Protein AF-A0A818GBA1-F1 (afdb_monomer_lite)

Structure (mmCIF, N/CA/C/O backbone):
data_AF-A0A818GBA1-F1
#
_entry.id   AF-A0A818GBA1-F1
#
loop_
_atom_site.group_PDB
_atom_site.id
_atom_site.type_symbol
_atom_site.label_atom_id
_atom_site.label_alt_id
_atom_site.label_comp_id
_atom_site.label_asym_id
_atom_site.label_entity_id
_atom_site.label_seq_id
_atom_site.pdbx_PDB_ins_code
_atom_site.Cartn_x
_atom_site.Cartn_y
_atom_site.Cartn_z
_atom_site.occupancy
_atom_site.B_iso_or_equiv
_atom_site.auth_seq_id
_atom_site.auth_comp_id
_atom_site.auth_asym_id
_atom_site.auth_atom_id
_atom_site.pdbx_PDB_model_num
ATOM 1 N N . MET A 1 1 ? -15.348 15.419 21.390 1.00 63.44 1 MET A N 1
ATOM 2 C CA . MET A 1 1 ? -15.868 14.910 20.101 1.00 63.44 1 MET A CA 1
ATOM 3 C C . MET A 1 1 ? -14.684 14.873 19.128 1.00 63.44 1 MET A C 1
ATOM 5 O O . MET A 1 1 ? -13.770 15.678 19.300 1.00 63.44 1 MET A O 1
ATOM 9 N N . LEU A 1 2 ? -14.597 13.890 18.229 1.00 71.25 2 LEU A N 1
ATOM 10 C CA . LEU A 1 2 ? -13.494 13.775 17.253 1.00 71.25 2 LEU A CA 1
ATOM 11 C C . LEU A 1 2 ? -13.622 14.863 16.169 1.00 71.25 2 LEU A C 1
ATOM 13 O O . LEU A 1 2 ? -14.622 15.584 16.200 1.00 71.25 2 LEU A O 1
ATOM 17 N N . PRO A 1 3 ? -12.644 15.049 15.258 1.00 73.56 3 PRO A N 1
ATOM 18 C CA . PRO A 1 3 ? -12.817 15.986 14.147 1.00 73.56 3 PRO A CA 1
ATOM 19 C C . PRO A 1 3 ? -14.123 15.685 13.404 1.00 73.56 3 PRO A C 1
ATOM 21 O O . PRO A 1 3 ? -14.644 14.582 13.502 1.00 73.56 3 PRO A O 1
ATOM 24 N N . TYR A 1 4 ? -14.705 16.636 12.692 1.00 73.00 4 TYR A N 1
ATOM 25 C CA . TYR A 1 4 ? -15.856 16.357 11.835 1.00 73.00 4 TYR A CA 1
ATOM 26 C C . TYR A 1 4 ? -15.827 17.271 10.621 1.00 73.00 4 TYR A C 1
ATOM 28 O O . TYR A 1 4 ? -15.191 18.325 10.631 1.00 73.00 4 TYR A O 1
ATOM 36 N N . ILE A 1 5 ? -16.489 16.828 9.557 1.00 70.06 5 ILE A N 1
ATOM 37 C CA . ILE A 1 5 ? -16.680 17.631 8.356 1.00 70.06 5 ILE A CA 1
ATOM 38 C C . ILE A 1 5 ? -18.091 18.194 8.444 1.00 70.06 5 ILE A C 1
ATOM 40 O O . ILE A 1 5 ? -19.042 17.421 8.558 1.00 70.06 5 ILE A O 1
ATOM 44 N N . ASP A 1 6 ? -18.218 19.517 8.463 1.00 71.44 6 ASP A N 1
ATOM 45 C CA . ASP A 1 6 ? -19.532 20.156 8.500 1.00 71.44 6 ASP A CA 1
ATOM 46 C C . ASP A 1 6 ? -20.252 20.075 7.143 1.00 71.44 6 ASP A C 1
ATOM 48 O O . ASP A 1 6 ? -19.734 19.540 6.158 1.00 71.44 6 ASP A O 1
ATOM 52 N N . SER A 1 7 ? -21.471 20.613 7.082 1.00 71.25 7 SER A N 1
ATOM 53 C CA . SER A 1 7 ? -22.288 20.629 5.864 1.00 71.25 7 SER A CA 1
ATOM 54 C C . SER A 1 7 ? -21.672 21.420 4.705 1.00 71.25 7 SER A C 1
ATOM 56 O O . SER A 1 7 ? -22.148 21.297 3.579 1.00 71.25 7 SER A O 1
ATOM 58 N N . THR A 1 8 ? -20.622 22.208 4.950 1.00 76.06 8 THR A N 1
ATOM 59 C CA . THR A 1 8 ? -19.905 22.994 3.936 1.00 76.06 8 THR A CA 1
ATOM 60 C C . THR A 1 8 ? -18.604 22.330 3.489 1.00 76.06 8 THR A C 1
ATOM 62 O O . THR A 1 8 ? -17.926 22.828 2.594 1.00 76.06 8 THR A O 1
ATOM 65 N N . GLY A 1 9 ? -18.248 21.187 4.080 1.00 67.31 9 GLY A N 1
ATOM 66 C CA . GLY A 1 9 ? -17.002 20.495 3.779 1.00 67.31 9 GLY A CA 1
ATOM 67 C C . GLY A 1 9 ? -15.802 20.987 4.591 1.00 67.31 9 GLY A C 1
ATOM 68 O O . GLY A 1 9 ? -14.700 20.479 4.374 1.00 67.31 9 GLY A O 1
ATOM 69 N N . GLN A 1 10 ? -15.978 21.921 5.535 1.00 72.50 10 GLN A N 1
ATOM 70 C CA . GLN A 1 10 ? -14.884 22.373 6.394 1.00 72.50 10 GLN A CA 1
ATOM 71 C C . GLN A 1 10 ? -14.574 21.349 7.489 1.00 72.50 10 GLN A C 1
ATOM 73 O O . GLN A 1 10 ? -15.467 20.787 8.128 1.00 72.50 10 GLN A O 1
ATOM 78 N N . GLN A 1 11 ? -13.277 21.109 7.703 1.00 69.00 11 GLN A N 1
ATOM 79 C CA . GLN A 1 11 ? -12.791 20.296 8.814 1.00 69.00 11 GLN A CA 1
ATOM 80 C C . GLN A 1 11 ? -12.769 21.129 10.093 1.00 69.00 11 GLN A C 1
ATOM 82 O O . GLN A 1 11 ? -12.011 22.090 10.207 1.00 69.00 11 GLN A O 1
ATOM 87 N N . ASN A 1 12 ? -13.568 20.710 11.068 1.00 69.62 12 ASN A N 1
ATOM 88 C CA . ASN A 1 12 ? -13.623 21.309 12.391 1.00 69.62 12 ASN A CA 1
ATOM 89 C C . ASN A 1 12 ? -13.055 20.336 13.431 1.00 69.62 12 ASN A C 1
ATOM 91 O O . ASN A 1 12 ? -13.285 19.126 13.366 1.00 69.62 12 ASN A O 1
ATOM 95 N N . PHE A 1 13 ? -12.326 20.865 14.415 1.00 67.12 13 PHE A N 1
ATOM 96 C CA . PHE A 1 13 ? -11.667 20.072 15.453 1.00 67.12 13 PHE A CA 1
ATOM 97 C C . PHE A 1 13 ? -12.269 20.392 16.817 1.00 67.12 13 PHE A C 1
ATOM 99 O O . PHE A 1 13 ? -12.102 21.488 17.340 1.00 67.12 13 PHE A O 1
ATOM 106 N N . SER A 1 14 ? -12.939 19.418 17.427 1.00 66.56 14 SER A N 1
ATOM 107 C CA . SER A 1 14 ? -13.441 19.536 18.805 1.00 66.56 14 SER A CA 1
ATOM 108 C C . SER A 1 14 ? -12.497 18.945 19.860 1.00 66.56 14 SER A C 1
ATOM 110 O O . SER A 1 14 ? -12.826 18.952 21.045 1.00 66.56 14 SER A O 1
ATOM 112 N N . LEU A 1 15 ? -11.344 18.406 19.444 1.00 73.81 15 LEU A N 1
ATOM 113 C CA . LEU A 1 15 ? -10.267 17.939 20.317 1.00 73.81 15 LEU A CA 1
ATOM 114 C C . LEU A 1 15 ? -8.936 17.921 19.547 1.00 73.81 15 LEU A C 1
ATOM 116 O O . LEU A 1 15 ? -8.900 17.487 18.395 1.00 73.81 15 LEU A O 1
ATOM 120 N N . THR A 1 16 ? -7.841 18.317 20.195 1.00 80.88 16 THR A N 1
ATOM 121 C CA . THR A 1 16 ? -6.486 18.136 19.656 1.00 80.88 16 THR A CA 1
ATOM 122 C C . THR A 1 16 ? -5.978 16.744 20.020 1.00 80.88 16 THR A C 1
ATOM 124 O O . THR A 1 16 ? -5.762 16.442 21.193 1.00 80.88 16 THR A O 1
ATOM 127 N N . LEU A 1 17 ? -5.783 15.885 19.019 1.00 85.50 17 LEU A N 1
ATOM 128 C CA . LEU A 1 17 ? -5.208 14.552 19.199 1.00 85.50 17 LEU A CA 1
ATOM 129 C C . LEU A 1 17 ? -3.684 14.597 19.054 1.00 85.50 17 LEU A C 1
ATOM 131 O O . LEU A 1 17 ? -3.155 15.151 18.095 1.00 85.50 17 LEU A O 1
ATOM 135 N N . ASN A 1 18 ? -2.978 13.958 19.985 1.00 89.31 18 ASN A N 1
ATOM 136 C CA . ASN A 1 18 ? -1.532 13.748 19.885 1.00 89.31 18 ASN A CA 1
ATOM 137 C C . ASN A 1 18 ? -1.221 12.417 19.182 1.00 89.31 18 ASN A C 1
ATOM 139 O O . ASN A 1 18 ? -1.391 11.358 19.784 1.00 89.31 18 ASN A O 1
ATOM 143 N N . LEU A 1 19 ? -0.728 12.470 17.941 1.00 89.62 19 LEU A N 1
ATOM 144 C CA . LEU A 1 19 ? -0.445 11.287 17.117 1.00 89.62 19 LEU A CA 1
ATOM 145 C C . LEU A 1 19 ? 0.775 10.467 17.576 1.00 89.62 19 LEU A C 1
ATOM 147 O O . LEU A 1 19 ? 0.960 9.341 17.108 1.00 89.62 19 LEU A O 1
ATOM 151 N N . SER A 1 20 ? 1.577 10.957 18.528 1.00 89.62 20 SER A N 1
ATOM 152 C CA . SER A 1 20 ? 2.587 10.107 19.173 1.00 89.62 20 SER A CA 1
ATOM 153 C C . SER A 1 20 ? 1.955 9.046 20.086 1.00 89.62 20 SER A C 1
ATOM 155 O O . SER A 1 20 ? 2.561 8.005 20.338 1.00 89.62 20 SER A O 1
ATOM 157 N N . ILE A 1 21 ? 0.702 9.248 20.513 1.00 92.19 21 ILE A N 1
ATOM 158 C CA . ILE A 1 21 ? -0.039 8.340 21.391 1.00 92.19 21 ILE A CA 1
ATOM 159 C C . ILE A 1 21 ? -0.862 7.359 20.552 1.00 92.19 21 ILE A C 1
ATOM 161 O O . ILE A 1 21 ? -1.719 7.758 19.762 1.00 92.19 21 ILE A O 1
ATOM 165 N N . GLN A 1 22 ? -0.658 6.060 20.780 1.00 92.19 22 GLN A N 1
ATOM 166 C CA . GLN A 1 22 ? -1.348 4.981 20.066 1.00 92.19 22 GLN A CA 1
ATOM 167 C C . GLN A 1 22 ? -2.870 5.124 20.079 1.00 92.19 22 GLN A C 1
ATOM 169 O O . GLN A 1 22 ? -3.509 5.088 19.031 1.00 92.19 22 GLN A O 1
ATOM 174 N N . ASN A 1 23 ? -3.465 5.330 21.252 1.00 93.25 23 ASN A N 1
ATOM 175 C CA . ASN A 1 23 ? -4.916 5.427 21.362 1.00 93.25 23 ASN A CA 1
ATOM 176 C C . ASN A 1 23 ? -5.488 6.605 20.547 1.00 93.25 23 ASN A C 1
ATOM 178 O O . ASN A 1 23 ? -6.534 6.471 19.921 1.00 93.25 23 ASN A O 1
ATOM 182 N N . HIS A 1 24 ? -4.777 7.732 20.482 1.00 92.62 24 HIS A N 1
ATOM 183 C CA . HIS A 1 24 ? -5.186 8.877 19.669 1.00 92.62 24 HIS A CA 1
ATOM 184 C C . HIS A 1 24 ? -5.057 8.604 18.166 1.00 92.62 24 HIS A C 1
ATOM 186 O O . HIS A 1 24 ? -5.938 9.006 17.405 1.00 92.62 24 HIS A O 1
ATOM 192 N N . ARG A 1 25 ? -4.012 7.881 17.732 1.00 92.19 25 ARG A N 1
ATOM 193 C CA . ARG A 1 25 ? -3.910 7.403 16.342 1.00 92.19 25 ARG A CA 1
ATOM 194 C C . ARG A 1 25 ? -5.087 6.505 15.977 1.00 92.19 25 ARG A C 1
ATOM 196 O O . ARG A 1 25 ? -5.736 6.716 14.959 1.00 92.19 25 ARG A O 1
ATOM 203 N N . GLN A 1 26 ? -5.405 5.540 16.835 1.00 93.88 26 GLN A N 1
ATOM 204 C CA . GLN A 1 26 ? -6.528 4.636 16.607 1.00 93.88 26 GLN A CA 1
ATOM 205 C C . GLN A 1 26 ? -7.850 5.405 16.504 1.00 93.88 26 GLN A C 1
ATOM 207 O O . GLN A 1 26 ? -8.628 5.148 15.591 1.00 93.88 26 GLN A O 1
ATOM 212 N N . GLN A 1 27 ? -8.074 6.393 17.378 1.00 92.50 27 GLN A N 1
ATOM 213 C CA . GLN A 1 27 ? -9.257 7.256 17.327 1.00 92.50 27 GLN A CA 1
ATOM 214 C C . GLN A 1 27 ? -9.373 8.033 16.006 1.00 92.50 27 GLN A C 1
ATOM 216 O O . GLN A 1 27 ? -10.456 8.058 15.420 1.00 92.50 27 GLN A O 1
ATOM 221 N N . ILE A 1 28 ? -8.287 8.641 15.508 1.00 91.12 28 ILE A N 1
ATOM 222 C CA . ILE A 1 28 ? -8.346 9.408 14.252 1.00 91.12 28 ILE A CA 1
ATOM 223 C C . ILE A 1 28 ? -8.540 8.500 13.031 1.00 91.12 28 ILE A C 1
ATOM 225 O O . ILE A 1 28 ? -9.337 8.832 12.157 1.00 91.12 28 ILE A O 1
ATOM 229 N N . ILE A 1 29 ? -7.888 7.331 12.987 1.00 92.00 29 ILE A N 1
ATOM 230 C CA . ILE A 1 29 ? -8.059 6.345 11.903 1.00 92.00 29 ILE A CA 1
ATOM 231 C C . ILE A 1 29 ? -9.512 5.860 11.875 1.00 92.00 29 ILE A C 1
ATOM 233 O O . ILE A 1 29 ? -10.165 5.857 10.832 1.00 92.00 29 ILE A O 1
ATOM 237 N N . GLN A 1 30 ? -10.031 5.496 13.047 1.00 94.19 30 GLN A N 1
ATOM 238 C CA . GLN A 1 30 ? -11.400 5.044 13.250 1.00 94.19 30 GLN A CA 1
ATOM 239 C C . GLN A 1 30 ? -12.410 6.086 12.750 1.00 94.19 30 GLN A C 1
ATOM 241 O O . GLN A 1 30 ? -13.311 5.733 11.986 1.00 94.19 30 GLN A O 1
ATOM 246 N N . TRP A 1 31 ? -12.231 7.350 13.133 1.00 92.25 31 TRP A N 1
ATOM 247 C CA . TRP A 1 31 ? -13.068 8.459 12.684 1.00 92.25 31 TRP A CA 1
ATOM 248 C C . TRP A 1 31 ? -12.993 8.702 11.172 1.00 92.25 31 TRP A C 1
ATOM 250 O O . TRP A 1 31 ? -14.025 8.897 10.528 1.00 92.25 31 TRP A O 1
ATOM 260 N N . TYR A 1 32 ? -11.788 8.689 10.597 1.00 91.25 32 TYR A N 1
ATOM 261 C CA . TYR A 1 32 ? -11.587 8.948 9.173 1.00 91.25 32 TYR A CA 1
ATOM 262 C C . TYR A 1 32 ? -12.323 7.913 8.317 1.00 91.25 32 TYR A C 1
ATOM 264 O O . TYR A 1 32 ? -13.064 8.273 7.400 1.00 91.25 32 TYR A O 1
ATOM 272 N N . ILE A 1 33 ? -12.193 6.631 8.672 1.00 94.06 33 ILE A N 1
ATOM 273 C CA . ILE A 1 33 ? -12.876 5.549 7.960 1.00 94.06 33 ILE A CA 1
ATOM 274 C C . ILE A 1 33 ? -14.397 5.665 8.119 1.00 94.06 33 ILE A C 1
ATOM 276 O O . ILE A 1 33 ? -15.113 5.513 7.133 1.00 94.06 33 ILE A O 1
ATOM 280 N N . ASP A 1 34 ? -14.904 5.963 9.320 1.00 93.56 34 ASP A N 1
ATOM 281 C CA . ASP A 1 34 ? -16.349 6.150 9.532 1.00 93.56 34 ASP A CA 1
ATOM 282 C C . ASP A 1 34 ? -16.895 7.312 8.701 1.00 93.56 34 ASP A C 1
ATOM 284 O O . ASP A 1 34 ? -17.928 7.178 8.050 1.00 93.56 34 ASP A O 1
ATOM 288 N N . THR A 1 35 ? -16.159 8.420 8.643 1.00 91.50 35 THR A N 1
ATOM 289 C CA . THR A 1 35 ? -16.534 9.593 7.847 1.00 91.50 35 THR A CA 1
ATOM 290 C C . THR A 1 35 ? -16.638 9.251 6.363 1.00 91.50 35 THR A C 1
ATOM 292 O O . THR A 1 35 ? -17.594 9.655 5.704 1.00 91.50 35 THR A O 1
ATOM 295 N N . ILE A 1 36 ? -15.684 8.486 5.823 1.00 92.06 36 ILE A N 1
ATOM 296 C CA . ILE A 1 36 ? -15.739 8.037 4.425 1.00 92.06 36 ILE A CA 1
ATOM 297 C C . ILE A 1 36 ? -16.906 7.075 4.210 1.00 92.06 36 ILE A C 1
ATOM 299 O O . ILE A 1 36 ? -17.637 7.230 3.234 1.00 92.06 36 ILE A O 1
ATOM 303 N N . LYS A 1 37 ? -17.118 6.116 5.120 1.00 92.31 37 LYS A N 1
ATOM 304 C CA . LYS A 1 37 ? -18.233 5.163 5.028 1.00 92.31 37 LYS A CA 1
ATOM 305 C C . LYS A 1 37 ? -19.576 5.882 4.977 1.00 92.31 37 LYS A C 1
ATOM 307 O O . LYS A 1 37 ? -20.375 5.569 4.102 1.00 92.31 37 LYS A O 1
ATOM 312 N N . GLU A 1 38 ? -19.813 6.857 5.854 1.00 91.94 38 GLU A N 1
ATOM 313 C CA . GLU A 1 38 ? -21.053 7.643 5.827 1.00 91.94 38 GLU A CA 1
ATOM 314 C C . GLU A 1 38 ? -21.182 8.468 4.545 1.00 91.94 38 GLU A C 1
ATOM 316 O O . GLU A 1 38 ? -22.255 8.513 3.949 1.00 91.94 38 GLU A O 1
ATOM 321 N N . LYS A 1 39 ? -20.084 9.059 4.059 1.00 90.62 39 LYS A N 1
ATOM 322 C CA . LYS A 1 39 ? -20.101 9.794 2.791 1.00 90.62 39 LYS A CA 1
ATOM 323 C C . LYS A 1 39 ? -20.383 8.899 1.592 1.00 90.62 39 LYS A C 1
ATOM 325 O O . LYS A 1 39 ? -21.065 9.353 0.686 1.00 90.62 39 LYS A O 1
ATOM 330 N N . ILE A 1 40 ? -19.874 7.672 1.539 1.00 92.38 40 ILE A N 1
ATOM 331 C CA . ILE A 1 40 ? -20.086 6.800 0.374 1.00 92.38 40 ILE A CA 1
ATOM 332 C C . ILE A 1 40 ? -21.523 6.271 0.315 1.00 92.38 40 ILE A C 1
ATOM 334 O O . ILE A 1 40 ? -22.035 6.087 -0.783 1.00 92.38 40 ILE A O 1
ATOM 338 N N . LYS A 1 41 ? -22.217 6.127 1.454 1.00 91.50 41 LYS A N 1
ATOM 339 C CA . LYS A 1 41 ? -23.630 5.696 1.489 1.00 91.50 41 LYS A CA 1
ATOM 340 C C . LYS A 1 41 ? -24.583 6.580 0.679 1.00 91.50 41 LYS A C 1
ATOM 342 O O . LYS A 1 41 ? -25.669 6.122 0.364 1.00 91.50 41 LYS A O 1
ATOM 347 N N . GLN A 1 42 ? -24.210 7.822 0.360 1.00 93.75 42 GLN A N 1
ATOM 348 C CA . GLN A 1 42 ? -25.028 8.694 -0.493 1.00 93.75 42 GLN A CA 1
ATOM 349 C C . GLN A 1 42 ? -24.956 8.325 -1.991 1.00 93.75 42 GLN A C 1
ATOM 351 O O . GLN A 1 42 ? -25.656 8.928 -2.798 1.00 93.75 42 GLN A O 1
ATOM 356 N N . TYR A 1 43 ? -24.089 7.379 -2.373 1.00 95.25 43 TYR A N 1
ATOM 357 C CA . TYR A 1 43 ? -23.867 6.954 -3.752 1.00 95.25 43 TYR A CA 1
ATOM 358 C C . TYR A 1 43 ? -24.196 5.464 -3.915 1.00 95.25 43 TYR A C 1
ATOM 360 O O . TYR A 1 43 ? -23.337 4.605 -3.724 1.00 95.25 43 TYR A O 1
ATOM 368 N N . ASP A 1 44 ? -25.422 5.154 -4.337 1.00 94.25 44 ASP A N 1
ATOM 369 C CA . ASP A 1 44 ? -25.941 3.775 -4.416 1.00 94.25 44 ASP A CA 1
ATOM 370 C C . ASP A 1 44 ? -25.170 2.853 -5.378 1.00 94.25 44 ASP A C 1
ATOM 372 O O . ASP A 1 44 ? -25.222 1.630 -5.258 1.00 94.25 44 ASP A O 1
ATOM 376 N N . MET A 1 45 ? -24.440 3.427 -6.338 1.00 95.88 45 MET A N 1
ATOM 377 C CA . MET A 1 45 ? -23.645 2.676 -7.319 1.00 95.88 45 MET A CA 1
ATOM 378 C C . MET A 1 45 ? -22.193 2.441 -6.883 1.00 95.88 45 MET A C 1
ATOM 380 O O . MET A 1 45 ? -21.421 1.850 -7.636 1.00 95.88 45 MET A O 1
ATOM 384 N N . LEU A 1 46 ? -21.789 2.927 -5.705 1.00 94.94 46 LEU A N 1
ATOM 385 C CA . LEU A 1 46 ? -20.421 2.787 -5.214 1.00 94.94 46 LEU A CA 1
ATOM 386 C C . LEU A 1 46 ? -20.351 1.772 -4.077 1.00 94.94 46 LEU A C 1
ATOM 388 O O . LEU A 1 46 ? -21.025 1.889 -3.057 1.00 94.94 46 LEU A O 1
ATOM 392 N N . HIS A 1 47 ? -19.450 0.804 -4.221 1.00 91.62 47 HIS A N 1
ATOM 393 C CA . HIS A 1 47 ? -19.075 -0.096 -3.140 1.00 91.62 47 HIS A CA 1
ATOM 394 C C . HIS A 1 47 ? -17.733 0.337 -2.547 1.00 91.62 47 HIS A C 1
ATOM 396 O O . HIS A 1 47 ? -16.714 0.372 -3.239 1.00 91.62 47 HIS A O 1
ATOM 402 N N . PHE A 1 48 ? -17.716 0.644 -1.249 1.00 95.19 48 PHE A N 1
ATOM 403 C CA . PHE A 1 48 ? -16.474 0.969 -0.557 1.00 95.19 48 PHE A CA 1
ATOM 404 C C . PHE A 1 48 ? -15.723 -0.300 -0.148 1.00 95.19 48 PHE A C 1
ATOM 406 O O . PHE A 1 48 ? -15.981 -0.872 0.908 1.00 95.19 48 PHE A O 1
ATOM 413 N N . TRP A 1 49 ? -14.785 -0.727 -0.992 1.00 96.44 49 TRP A N 1
ATOM 414 C CA . TRP A 1 49 ? -13.997 -1.942 -0.776 1.00 96.44 49 TRP A CA 1
ATOM 415 C C . TRP A 1 49 ? -12.929 -1.794 0.320 1.00 96.44 49 TRP A C 1
ATOM 417 O O . TRP A 1 49 ? -12.723 -2.699 1.133 1.00 96.44 49 TRP A O 1
ATOM 427 N N . GLY A 1 50 ? -12.236 -0.656 0.363 1.00 96.75 50 GLY A N 1
ATOM 428 C CA . GLY A 1 50 ? -11.051 -0.523 1.198 1.00 96.75 50 GLY A CA 1
ATOM 429 C C . GLY A 1 50 ? -10.317 0.798 1.047 1.00 96.75 50 GLY A C 1
ATOM 430 O O . GLY A 1 50 ? -10.825 1.749 0.458 1.00 96.75 50 GLY A O 1
ATOM 431 N N . LEU A 1 51 ? -9.114 0.844 1.612 1.00 96.94 51 LEU A N 1
ATOM 432 C CA . LEU A 1 51 ? -8.248 2.015 1.604 1.00 96.94 51 LEU A CA 1
ATOM 433 C C . LEU A 1 51 ? -6.908 1.694 0.948 1.00 96.94 51 LEU A C 1
ATOM 435 O O . LEU A 1 51 ? -6.415 0.571 1.027 1.00 96.94 51 LEU A O 1
ATOM 439 N N . TYR A 1 52 ? -6.311 2.720 0.350 1.00 96.75 52 TYR A N 1
ATOM 440 C CA . TYR A 1 52 ? -4.950 2.693 -0.166 1.00 96.75 52 TYR A CA 1
ATOM 441 C C . TYR A 1 52 ? -3.995 3.353 0.839 1.00 96.75 52 TYR A C 1
ATOM 443 O O . TYR A 1 52 ? -4.227 4.484 1.276 1.00 96.75 52 TYR A O 1
ATOM 451 N N . LEU A 1 53 ? -2.929 2.648 1.224 1.00 96.12 53 LEU A N 1
ATOM 452 C CA . LEU A 1 53 ? -1.861 3.198 2.051 1.00 96.12 53 LEU A CA 1
ATOM 453 C C . LEU A 1 53 ? -0.947 4.080 1.198 1.00 96.12 53 LEU A C 1
ATOM 455 O O . LEU A 1 53 ? -0.130 3.583 0.435 1.00 96.12 53 LEU A O 1
ATOM 459 N N . MET A 1 54 ? -1.053 5.393 1.393 1.00 93.56 54 MET A N 1
ATOM 460 C CA . MET A 1 54 ? -0.340 6.381 0.577 1.00 93.56 54 MET A CA 1
ATOM 461 C C . MET A 1 54 ? 1.183 6.407 0.766 1.00 93.56 54 MET A C 1
ATOM 463 O O . MET A 1 54 ? 1.891 6.919 -0.090 1.00 93.56 54 MET A O 1
ATOM 467 N N . ARG A 1 55 ? 1.705 5.933 1.904 1.00 93.06 55 ARG A N 1
ATOM 468 C CA . ARG A 1 55 ? 3.156 5.857 2.112 1.00 93.06 55 ARG A CA 1
ATOM 469 C C . ARG A 1 55 ? 3.687 4.595 1.439 1.00 93.06 55 ARG A C 1
ATOM 471 O O . ARG A 1 55 ? 3.206 3.507 1.729 1.00 93.06 55 ARG A O 1
ATOM 478 N N . GLU A 1 56 ? 4.728 4.738 0.634 1.00 94.06 56 GLU A N 1
ATOM 479 C CA . GLU A 1 56 ? 5.275 3.654 -0.194 1.00 94.06 56 GLU A CA 1
ATOM 480 C C . GLU A 1 56 ? 6.403 2.858 0.490 1.00 94.06 56 GLU A C 1
ATOM 482 O O . GLU A 1 56 ? 6.877 1.868 -0.057 1.00 94.06 56 GLU A O 1
ATOM 487 N N . ASP A 1 57 ? 6.821 3.250 1.700 1.00 94.38 57 ASP A N 1
ATOM 488 C CA . ASP A 1 57 ? 7.834 2.571 2.513 1.00 94.38 57 ASP A CA 1
ATOM 489 C C . ASP A 1 57 ? 7.389 2.335 3.969 1.00 94.38 57 ASP A C 1
ATOM 491 O O . ASP A 1 57 ? 6.745 3.164 4.617 1.00 94.38 57 ASP A O 1
ATOM 495 N N . ILE A 1 58 ? 7.752 1.185 4.540 1.00 96.00 58 ILE A N 1
ATOM 496 C CA . ILE A 1 58 ? 7.400 0.848 5.925 1.00 96.00 58 ILE A CA 1
ATOM 497 C C . ILE A 1 58 ? 8.688 0.564 6.694 1.00 96.00 58 ILE A C 1
ATOM 499 O O . ILE A 1 58 ? 9.225 -0.536 6.675 1.00 96.00 58 ILE A O 1
ATOM 503 N N . ASN A 1 59 ? 9.203 1.595 7.359 1.00 93.88 59 ASN A N 1
ATOM 504 C CA . ASN A 1 59 ? 10.463 1.595 8.085 1.00 93.88 59 ASN A CA 1
ATOM 505 C C . ASN A 1 59 ? 10.392 0.789 9.390 1.00 93.88 59 ASN A C 1
ATOM 507 O O . ASN A 1 59 ? 9.525 1.035 10.241 1.00 93.88 59 ASN A O 1
ATOM 511 N N . TYR A 1 60 ? 11.384 -0.087 9.576 1.00 89.44 60 TYR A N 1
ATOM 512 C CA . TYR A 1 60 ? 11.547 -0.906 10.777 1.00 89.44 60 TYR A CA 1
ATOM 513 C C . TYR A 1 60 ? 11.535 -0.069 12.056 1.00 89.44 60 TYR A C 1
ATOM 515 O O . TYR A 1 60 ? 12.272 0.910 12.170 1.00 89.44 60 TYR A O 1
ATOM 523 N N . GLY A 1 61 ? 10.690 -0.443 13.018 1.00 86.38 61 GLY A N 1
ATOM 524 C CA . GLY A 1 61 ? 10.594 0.218 14.324 1.00 86.38 61 GLY A CA 1
ATOM 525 C C . GLY A 1 61 ? 10.079 1.666 14.308 1.00 86.38 61 GLY A C 1
ATOM 526 O O . GLY A 1 61 ? 9.945 2.263 15.374 1.00 86.38 61 GLY A O 1
ATOM 527 N N . ILE A 1 62 ? 9.767 2.236 13.138 1.00 88.00 62 ILE A N 1
ATOM 528 C CA . ILE A 1 62 ? 9.275 3.616 13.010 1.00 88.00 62 ILE A CA 1
ATOM 529 C C . ILE A 1 62 ? 7.772 3.619 12.749 1.00 88.00 62 ILE A C 1
ATOM 531 O O . ILE A 1 62 ? 7.012 4.240 13.491 1.00 88.00 62 ILE A O 1
ATOM 535 N N . ASN A 1 63 ? 7.329 2.946 11.686 1.00 91.06 63 ASN A N 1
ATOM 536 C CA . ASN A 1 63 ? 5.933 3.004 11.254 1.00 91.06 63 ASN A CA 1
ATOM 537 C C . ASN A 1 63 ? 5.262 1.626 11.125 1.00 91.06 63 ASN A C 1
ATOM 539 O O . ASN A 1 63 ? 4.048 1.593 10.961 1.00 91.06 63 ASN A O 1
ATOM 543 N N . GLU A 1 64 ? 5.977 0.511 11.311 1.00 94.56 64 GLU A N 1
ATOM 544 C CA . GLU A 1 64 ? 5.395 -0.845 11.304 1.00 94.56 64 GLU A CA 1
ATOM 545 C C . GLU A 1 64 ? 4.215 -0.983 12.267 1.00 94.56 64 GLU A C 1
ATOM 547 O O . GLU A 1 64 ? 3.129 -1.407 11.877 1.00 94.56 64 GLU A O 1
ATOM 552 N N . GLN A 1 65 ? 4.395 -0.543 13.516 1.00 93.38 65 GLN A N 1
ATOM 553 C CA . GLN A 1 65 ? 3.342 -0.605 14.529 1.00 93.38 65 GLN A CA 1
ATOM 554 C C . GLN A 1 65 ? 2.122 0.246 14.147 1.00 93.38 65 GLN A C 1
ATOM 556 O O . GLN A 1 65 ? 0.990 -0.113 14.462 1.00 93.38 65 GLN A O 1
ATOM 561 N N . ILE A 1 66 ? 2.342 1.358 13.443 1.00 94.69 66 ILE A N 1
ATOM 562 C CA . ILE A 1 66 ? 1.266 2.218 12.947 1.00 94.69 66 ILE A CA 1
ATOM 563 C C . ILE A 1 66 ? 0.514 1.512 11.813 1.00 94.69 66 ILE A C 1
ATOM 565 O O . ILE A 1 66 ? -0.712 1.561 11.784 1.00 94.69 66 ILE A O 1
ATOM 569 N N . ILE A 1 67 ? 1.214 0.823 10.908 1.00 96.31 67 ILE A N 1
ATOM 570 C CA . ILE A 1 67 ? 0.565 0.059 9.834 1.00 96.31 67 ILE A CA 1
ATOM 571 C C . ILE A 1 67 ? -0.240 -1.112 10.398 1.00 96.31 67 ILE A C 1
ATOM 573 O O . ILE A 1 67 ? -1.379 -1.298 9.982 1.00 96.31 67 ILE A O 1
ATOM 577 N N . LEU A 1 68 ? 0.281 -1.822 11.403 1.00 96.31 68 LEU A N 1
ATOM 578 C CA . LEU A 1 68 ? -0.458 -2.873 12.115 1.00 96.31 68 LEU A CA 1
ATOM 579 C C . LEU A 1 68 ? -1.719 -2.335 12.813 1.00 96.31 68 LEU A C 1
ATOM 581 O O . LEU A 1 68 ? -2.765 -2.979 12.820 1.00 96.31 68 LEU A O 1
ATOM 585 N N . GLU A 1 69 ? -1.645 -1.136 13.399 1.00 95.62 69 GLU A N 1
ATOM 586 C CA . GLU A 1 69 ? -2.822 -0.460 13.960 1.00 95.62 69 GLU A CA 1
ATOM 587 C C . GLU A 1 69 ? -3.858 -0.133 12.874 1.00 95.62 69 GLU A C 1
ATOM 589 O O . GLU A 1 69 ? -5.054 -0.347 13.085 1.00 95.62 69 GLU A O 1
ATOM 594 N N . ILE A 1 70 ? -3.406 0.372 11.722 1.00 96.81 70 ILE A N 1
ATOM 595 C CA . ILE A 1 70 ? -4.263 0.711 10.580 1.00 96.81 70 ILE A CA 1
ATOM 596 C C . ILE A 1 70 ? -4.947 -0.543 10.031 1.00 96.81 70 ILE A C 1
ATOM 598 O O . ILE A 1 70 ? -6.175 -0.552 9.932 1.00 96.81 70 ILE A O 1
ATOM 602 N N . SER A 1 71 ? -4.189 -1.595 9.709 1.00 97.88 71 SER A N 1
ATOM 603 C CA . SER A 1 71 ? -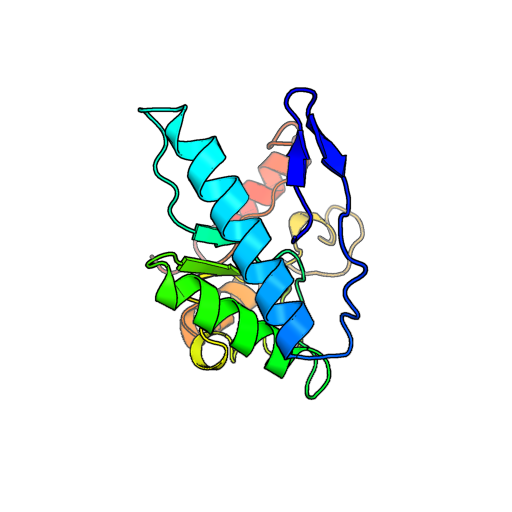4.731 -2.833 9.140 1.00 97.88 71 SER A CA 1
ATOM 604 C C . SER A 1 71 ? -5.759 -3.468 10.071 1.00 97.88 71 SER A C 1
ATOM 606 O O . SER A 1 71 ? -6.881 -3.744 9.647 1.00 97.88 71 SER A O 1
ATOM 608 N N . HIS A 1 72 ? -5.465 -3.551 11.373 1.00 97.94 72 HIS A N 1
ATOM 609 C CA . HIS A 1 72 ? -6.408 -4.079 12.364 1.00 97.94 72 HIS A CA 1
ATOM 610 C C . HIS A 1 72 ? -7.736 -3.311 12.412 1.00 97.94 72 HIS A C 1
ATOM 612 O O . HIS A 1 72 ? -8.810 -3.913 12.495 1.00 97.94 72 HIS A O 1
ATOM 618 N N . ILE A 1 73 ? -7.698 -1.974 12.360 1.00 98.00 73 ILE A N 1
ATOM 619 C CA . ILE A 1 73 ? -8.921 -1.153 12.360 1.00 98.00 73 ILE A CA 1
ATOM 620 C C . ILE A 1 73 ? -9.697 -1.336 11.051 1.00 98.00 73 ILE A C 1
ATOM 622 O O . ILE A 1 73 ? -10.923 -1.463 11.081 1.00 98.00 73 ILE A O 1
ATOM 626 N N . ILE A 1 74 ? -9.003 -1.374 9.912 1.00 97.88 74 ILE A N 1
ATOM 627 C CA . ILE A 1 74 ? -9.607 -1.601 8.592 1.00 97.88 74 ILE A CA 1
ATOM 628 C C . ILE A 1 74 ? -10.314 -2.961 8.551 1.00 97.88 74 ILE A C 1
ATOM 630 O O . ILE A 1 74 ? -11.488 -3.039 8.175 1.00 97.88 74 ILE A O 1
ATOM 634 N N . HIS A 1 75 ? -9.658 -4.020 9.025 1.00 98.38 75 HIS A N 1
ATOM 635 C CA . HIS A 1 75 ? -10.218 -5.372 9.048 1.00 98.38 75 HIS A CA 1
ATOM 636 C C . HIS A 1 75 ? -11.408 -5.503 9.996 1.00 98.38 75 HIS A C 1
ATOM 638 O O . HIS A 1 75 ? -12.424 -6.085 9.617 1.00 98.38 75 HIS A O 1
ATOM 644 N N . LYS A 1 76 ? -11.366 -4.875 11.182 1.00 97.88 76 LYS A N 1
ATOM 645 C CA . LYS A 1 76 ? -12.531 -4.790 12.089 1.00 97.88 76 LYS A CA 1
ATOM 646 C C . LYS A 1 76 ? -13.759 -4.157 11.436 1.00 97.88 76 LYS A C 1
ATOM 648 O O . LYS A 1 76 ? -14.886 -4.413 11.854 1.00 97.88 76 LYS A O 1
ATOM 653 N N . LYS A 1 77 ? -13.553 -3.332 10.411 1.00 96.31 77 LYS A N 1
ATOM 654 C CA . LYS A 1 77 ? -14.612 -2.683 9.630 1.00 96.31 77 LYS A CA 1
ATOM 655 C C . LYS A 1 77 ? -15.050 -3.455 8.399 1.00 96.31 77 LYS A C 1
ATOM 657 O O . LYS A 1 77 ? -15.890 -2.931 7.663 1.00 96.31 77 LYS A O 1
ATOM 662 N N . GLN A 1 78 ? -14.516 -4.663 8.218 1.00 96.81 78 GLN A N 1
ATOM 663 C CA . GLN A 1 78 ? -14.731 -5.538 7.066 1.00 96.81 78 GLN A CA 1
ATOM 664 C C . GLN A 1 78 ? -14.231 -4.932 5.746 1.00 96.81 78 GLN A C 1
ATOM 666 O O . GLN A 1 78 ? -14.680 -5.329 4.676 1.00 96.81 78 GLN A O 1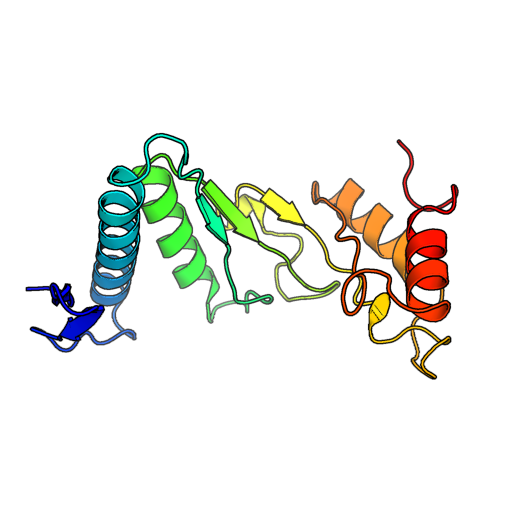
ATOM 671 N N . LEU A 1 79 ? -13.289 -3.991 5.823 1.00 97.75 79 LEU A N 1
ATOM 672 C CA . LEU A 1 79 ? -12.636 -3.373 4.673 1.00 97.75 79 LEU A CA 1
ATOM 673 C C . LEU A 1 79 ? -11.309 -4.080 4.370 1.00 97.75 79 LEU A C 1
ATOM 675 O O . LEU A 1 79 ? -10.917 -5.015 5.075 1.00 97.75 79 LEU A O 1
ATOM 679 N N . ARG A 1 80 ? -10.639 -3.648 3.302 1.00 98.31 80 ARG A N 1
ATOM 680 C CA . ARG A 1 80 ? -9.327 -4.148 2.873 1.00 98.31 80 ARG A CA 1
ATOM 681 C C . ARG A 1 80 ? -8.301 -3.020 2.752 1.00 98.31 80 ARG A C 1
ATOM 683 O O . ARG A 1 80 ? -8.673 -1.852 2.614 1.00 98.31 80 ARG A O 1
ATOM 690 N N . LEU A 1 81 ? -7.022 -3.370 2.812 1.00 98.31 81 LEU A N 1
ATOM 691 C CA . LEU A 1 81 ? -5.883 -2.467 2.693 1.00 98.31 81 LEU A CA 1
ATOM 692 C C . LEU A 1 81 ? -5.049 -2.813 1.452 1.00 98.31 81 LEU A C 1
ATOM 694 O O . LEU A 1 81 ? -4.509 -3.914 1.345 1.00 98.31 81 LEU A O 1
ATOM 698 N N . LEU A 1 82 ? -4.939 -1.850 0.538 1.00 98.38 82 LEU A N 1
ATOM 699 C CA . LEU A 1 82 ? -4.070 -1.885 -0.638 1.00 98.38 82 LEU A CA 1
ATOM 700 C C . LEU A 1 82 ? -2.784 -1.099 -0.361 1.00 98.38 82 LEU A C 1
ATOM 702 O O . LEU A 1 82 ? -2.832 -0.029 0.249 1.00 98.38 82 LEU A O 1
ATOM 706 N N . TRP A 1 83 ? -1.653 -1.578 -0.869 1.00 98.31 83 TRP A N 1
ATOM 707 C CA . TRP A 1 83 ? -0.370 -0.884 -0.805 1.00 98.31 83 TRP A CA 1
ATOM 708 C C . TRP A 1 83 ? 0.404 -1.005 -2.119 1.00 98.31 83 TRP A C 1
ATOM 710 O O . TRP A 1 83 ? 0.378 -2.053 -2.760 1.00 98.31 83 TRP A O 1
ATOM 720 N N . ILE A 1 84 ? 1.109 0.056 -2.506 1.00 97.81 84 ILE A N 1
ATOM 721 C CA . ILE A 1 84 ? 1.938 0.098 -3.713 1.00 97.81 84 ILE A CA 1
ATOM 722 C C . ILE A 1 84 ? 3.357 0.526 -3.302 1.00 97.81 84 ILE A C 1
ATOM 724 O O . ILE A 1 84 ? 3.660 1.716 -3.269 1.00 97.81 84 ILE A O 1
ATOM 728 N N . PRO A 1 85 ? 4.222 -0.407 -2.864 1.00 97.31 85 PRO A N 1
ATOM 729 C CA . PRO A 1 85 ? 5.610 -0.088 -2.543 1.00 97.31 85 PRO A CA 1
ATOM 730 C C . PRO A 1 85 ? 6.478 0.052 -3.790 1.00 97.31 85 PRO A C 1
ATOM 732 O O . PRO A 1 85 ? 6.360 -0.751 -4.720 1.00 97.31 85 PRO A O 1
ATOM 735 N N . TYR A 1 86 ? 7.454 0.968 -3.768 1.00 92.62 86 TYR A N 1
ATOM 736 C CA . TYR A 1 86 ? 8.550 0.921 -4.743 1.00 92.62 86 TYR A CA 1
ATOM 737 C C . TYR A 1 86 ? 9.434 -0.306 -4.540 1.00 92.62 86 TYR A C 1
ATOM 739 O O . TYR A 1 86 ? 9.612 -0.822 -3.435 1.00 92.62 86 TYR A O 1
ATOM 747 N N . THR A 1 87 ? 10.022 -0.788 -5.633 1.00 86.62 87 THR A N 1
ATOM 748 C CA . THR A 1 87 ? 10.978 -1.899 -5.573 1.00 86.62 87 THR A CA 1
ATOM 749 C C . THR A 1 87 ? 12.138 -1.545 -4.632 1.00 86.62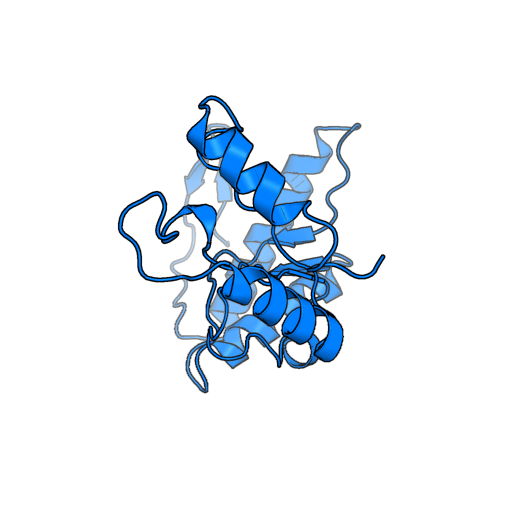 87 THR A C 1
ATOM 751 O O . THR A 1 87 ? 12.820 -0.541 -4.840 1.00 86.62 87 THR A O 1
ATOM 754 N N . ASN A 1 88 ? 12.394 -2.407 -3.641 1.00 87.19 88 ASN A N 1
ATOM 755 C CA . ASN A 1 88 ? 13.337 -2.221 -2.525 1.00 87.19 88 ASN A CA 1
ATOM 756 C C . ASN A 1 88 ? 12.885 -1.269 -1.404 1.00 87.19 88 ASN A C 1
ATOM 758 O O . ASN A 1 88 ? 13.687 -0.988 -0.512 1.00 87.19 88 ASN A O 1
ATOM 762 N N . ALA A 1 89 ? 11.629 -0.815 -1.386 1.00 93.56 89 ALA A N 1
ATOM 763 C CA . ALA A 1 89 ? 11.086 -0.100 -0.234 1.00 93.56 89 ALA A CA 1
ATOM 764 C C . ALA A 1 89 ? 11.173 -0.954 1.031 1.00 93.56 89 ALA A C 1
ATOM 766 O O . ALA A 1 89 ? 10.965 -2.164 0.998 1.00 93.56 89 ALA A O 1
ATOM 767 N N . ILE A 1 90 ? 11.461 -0.352 2.180 1.00 95.50 90 ILE A N 1
ATOM 768 C CA . ILE A 1 90 ? 11.571 -1.137 3.414 1.00 95.50 90 ILE A CA 1
ATOM 769 C C . ILE A 1 90 ? 10.239 -1.863 3.671 1.00 95.50 90 ILE A C 1
ATOM 771 O O . ILE A 1 90 ? 9.167 -1.274 3.520 1.00 95.50 90 ILE A O 1
ATOM 775 N N . ASN A 1 91 ? 10.331 -3.156 4.006 1.00 95.69 91 ASN A N 1
ATOM 776 C CA . ASN A 1 91 ? 9.210 -4.083 4.196 1.00 95.69 91 ASN A CA 1
ATOM 777 C C . ASN A 1 91 ? 8.332 -4.384 2.963 1.00 95.69 91 ASN A C 1
ATOM 779 O O . ASN A 1 91 ? 7.289 -5.019 3.125 1.00 95.69 91 ASN A O 1
ATOM 783 N N . TRP A 1 92 ? 8.747 -4.039 1.736 1.00 96.25 92 TRP A N 1
ATOM 784 C CA . TRP A 1 92 ? 7.985 -4.365 0.515 1.00 96.25 92 TRP A CA 1
ATOM 785 C C . TRP A 1 92 ? 7.591 -5.855 0.429 1.00 96.25 92 TRP A C 1
ATOM 787 O O . TRP A 1 92 ? 6.507 -6.201 -0.029 1.00 96.25 92 TRP A O 1
ATOM 797 N N . ASN A 1 93 ? 8.451 -6.746 0.930 1.00 96.56 93 ASN A N 1
ATOM 798 C CA . ASN A 1 93 ? 8.288 -8.199 0.909 1.00 96.56 93 ASN A CA 1
ATOM 799 C C . ASN A 1 93 ? 7.638 -8.792 2.175 1.00 96.56 93 ASN A C 1
ATOM 801 O O . ASN A 1 93 ? 7.470 -10.006 2.256 1.00 96.56 93 ASN A O 1
ATOM 805 N N . ASN A 1 94 ? 7.305 -7.965 3.169 1.00 96.50 94 ASN A N 1
ATOM 806 C CA . ASN A 1 94 ? 6.736 -8.377 4.458 1.00 96.50 94 ASN A CA 1
ATOM 807 C C . ASN A 1 94 ? 5.272 -7.919 4.624 1.00 96.50 94 ASN A C 1
ATOM 809 O O . ASN A 1 94 ? 4.725 -7.918 5.725 1.00 96.50 94 ASN A O 1
ATOM 813 N N . TRP A 1 95 ? 4.634 -7.510 3.524 1.00 97.12 95 TRP A N 1
ATOM 814 C CA . TRP A 1 95 ? 3.312 -6.879 3.503 1.00 97.12 95 TRP A CA 1
ATOM 815 C C . TRP A 1 95 ? 2.214 -7.726 4.172 1.00 97.12 95 TRP A C 1
ATOM 817 O O . TRP A 1 95 ? 1.397 -7.185 4.917 1.00 97.12 95 TRP A O 1
ATOM 827 N N . ILE A 1 96 ? 2.243 -9.054 3.998 1.00 97.38 96 ILE A N 1
ATOM 828 C CA . ILE A 1 96 ? 1.276 -9.985 4.611 1.00 97.38 96 ILE A CA 1
ATOM 829 C C . ILE A 1 96 ? 1.307 -9.876 6.140 1.00 97.38 96 ILE A C 1
ATOM 831 O O . ILE A 1 96 ? 0.265 -9.764 6.783 1.00 97.38 96 ILE A O 1
ATOM 835 N N . ASN A 1 97 ? 2.503 -9.850 6.736 1.00 97.25 97 ASN A N 1
ATOM 836 C CA . ASN A 1 97 ? 2.662 -9.772 8.191 1.00 97.25 97 ASN A CA 1
ATOM 837 C C . ASN A 1 97 ? 2.267 -8.402 8.756 1.00 97.25 97 ASN A C 1
ATOM 839 O O . ASN A 1 97 ? 2.034 -8.278 9.955 1.00 97.25 97 ASN A O 1
ATOM 843 N N . LEU A 1 98 ? 2.166 -7.383 7.900 1.00 97.56 98 LEU A N 1
ATOM 844 C CA . LEU A 1 98 ? 1.673 -6.052 8.248 1.00 97.56 98 LEU A CA 1
ATOM 845 C C . LEU A 1 98 ? 0.139 -5.946 8.135 1.00 97.56 98 LEU A C 1
ATOM 847 O O . LEU A 1 98 ? -0.435 -4.895 8.432 1.00 97.56 98 LEU A O 1
ATOM 851 N N . GLY A 1 99 ? -0.537 -7.033 7.747 1.00 97.69 99 GLY A N 1
ATOM 852 C CA . GLY A 1 99 ? -1.988 -7.083 7.573 1.00 97.69 99 GLY A CA 1
ATOM 853 C C . GLY A 1 99 ? -2.471 -6.358 6.317 1.00 97.69 99 GLY A C 1
ATOM 854 O O . GLY A 1 99 ? -3.607 -5.896 6.275 1.00 97.69 99 GLY A O 1
ATOM 855 N N . ILE A 1 100 ? -1.611 -6.204 5.311 1.00 98.38 100 ILE A N 1
ATOM 856 C CA . ILE A 1 100 ? -2.001 -5.665 4.006 1.00 98.38 100 ILE A CA 1
ATOM 857 C C . ILE A 1 100 ? -2.686 -6.789 3.217 1.00 98.38 100 ILE A C 1
ATOM 859 O O . ILE A 1 100 ? -2.234 -7.930 3.259 1.00 98.38 100 ILE A O 1
ATOM 863 N N . ASP A 1 101 ? -3.780 -6.479 2.518 1.00 98.56 101 ASP A N 1
ATOM 864 C CA . ASP A 1 101 ? -4.578 -7.470 1.782 1.00 98.56 101 ASP A CA 1
ATOM 865 C C . ASP A 1 101 ? -4.144 -7.603 0.321 1.00 98.56 101 ASP A C 1
ATOM 867 O O . ASP A 1 101 ? -4.204 -8.690 -0.249 1.00 98.56 101 ASP A O 1
ATOM 871 N N . ILE A 1 102 ? -3.722 -6.492 -0.291 1.00 98.06 102 ILE A N 1
ATOM 872 C CA . ILE A 1 102 ? -3.186 -6.453 -1.652 1.00 98.06 102 ILE A CA 1
ATOM 873 C C . ILE A 1 102 ? -1.944 -5.569 -1.651 1.00 98.06 102 ILE A C 1
ATOM 875 O O . ILE A 1 102 ? -1.996 -4.422 -1.207 1.00 98.06 102 ILE A O 1
ATOM 879 N N . ALA A 1 103 ? -0.844 -6.084 -2.189 1.00 98.12 103 ALA A N 1
ATOM 880 C CA . ALA A 1 103 ? 0.351 -5.302 -2.461 1.00 98.12 103 ALA A CA 1
ATOM 881 C C . ALA A 1 103 ? 0.714 -5.389 -3.949 1.00 98.12 103 ALA A C 1
ATOM 883 O O . ALA A 1 103 ? 0.657 -6.468 -4.541 1.00 98.12 103 ALA A O 1
ATOM 884 N N . ILE A 1 104 ? 1.072 -4.258 -4.555 1.00 98.00 104 ILE A N 1
ATOM 885 C CA . ILE A 1 104 ? 1.446 -4.154 -5.970 1.00 98.00 104 ILE A CA 1
ATOM 886 C C . ILE A 1 104 ? 2.819 -3.487 -6.041 1.00 98.00 104 ILE A C 1
ATOM 888 O O . ILE A 1 104 ? 2.979 -2.350 -5.621 1.00 98.00 104 ILE A O 1
ATOM 892 N N . LEU A 1 105 ? 3.831 -4.199 -6.524 1.00 96.94 105 LEU A N 1
ATOM 893 C CA . LEU A 1 105 ? 5.199 -3.698 -6.557 1.00 96.94 105 LEU A CA 1
ATOM 894 C C . LEU A 1 105 ? 5.384 -2.763 -7.757 1.00 96.94 105 LEU A C 1
ATOM 896 O O . LEU A 1 105 ? 5.249 -3.205 -8.902 1.00 96.94 105 LEU A O 1
ATOM 900 N N . GLN A 1 106 ? 5.732 -1.499 -7.504 1.00 94.00 106 GLN A N 1
ATOM 901 C CA . GLN A 1 106 ? 6.008 -0.544 -8.578 1.00 94.00 106 GLN A CA 1
ATOM 902 C C . GLN A 1 106 ? 7.480 -0.628 -9.028 1.00 94.00 106 GLN A C 1
ATOM 904 O O . GLN A 1 106 ? 8.407 -0.611 -8.191 1.00 94.00 106 GLN A O 1
ATOM 909 N N . PRO A 1 107 ? 7.748 -0.767 -10.340 1.00 91.62 107 PRO A N 1
ATOM 910 C CA . PRO A 1 107 ? 9.115 -0.808 -10.847 1.00 91.62 107 PRO A CA 1
ATOM 911 C C . PRO A 1 107 ? 9.838 0.543 -10.789 1.00 91.62 107 PRO A C 1
ATOM 913 O O . PRO A 1 107 ? 11.069 0.542 -10.671 1.00 91.62 107 PRO A O 1
ATOM 916 N N . GLY A 1 108 ? 9.131 1.674 -10.875 1.00 88.00 108 GLY A N 1
ATOM 917 C CA . GLY A 1 108 ? 9.715 2.995 -11.133 1.00 88.00 108 GLY A CA 1
ATOM 918 C C . GLY A 1 108 ? 10.269 3.145 -12.556 1.00 88.00 108 GLY A C 1
ATOM 919 O O . GLY A 1 108 ? 11.095 4.021 -12.813 1.00 88.00 108 GLY A O 1
ATOM 920 N N . TYR A 1 109 ? 9.899 2.252 -13.478 1.00 86.00 109 TYR A N 1
ATOM 921 C CA . TYR A 1 109 ? 10.501 2.160 -14.808 1.00 86.00 109 TYR A CA 1
ATOM 922 C C . TYR A 1 109 ? 10.077 3.330 -15.699 1.00 86.00 109 TYR A C 1
ATOM 924 O O . TYR A 1 109 ? 10.923 3.916 -16.375 1.00 86.00 109 TYR A O 1
ATOM 932 N N . ALA A 1 110 ? 8.806 3.737 -15.636 1.00 82.31 110 ALA A N 1
ATOM 933 C CA . ALA A 1 110 ? 8.281 4.826 -16.465 1.00 82.31 110 ALA A CA 1
ATOM 934 C C . ALA A 1 110 ? 8.941 6.189 -16.184 1.00 82.31 110 ALA A C 1
ATOM 936 O O . ALA A 1 110 ? 8.916 7.069 -17.042 1.00 82.31 110 ALA A O 1
ATOM 937 N N . PHE A 1 111 ? 9.551 6.354 -15.004 1.00 76.75 111 PHE A N 1
ATOM 938 C CA . PHE A 1 111 ? 10.118 7.619 -14.522 1.00 76.75 111 PHE A CA 1
ATOM 939 C C . PHE A 1 111 ? 11.653 7.654 -14.525 1.00 76.75 111 PHE A C 1
ATOM 941 O O . PHE A 1 111 ? 12.256 8.669 -14.177 1.00 76.75 111 PHE A O 1
ATOM 948 N N . SER A 1 112 ? 12.319 6.540 -14.837 1.00 70.25 112 SER A N 1
ATOM 949 C CA . SER A 1 112 ? 13.786 6.411 -14.748 1.00 70.25 112 SER A CA 1
ATOM 950 C C . SER A 1 112 ? 14.367 5.415 -15.763 1.00 70.25 112 SER A C 1
ATOM 952 O O . SER A 1 112 ? 15.460 4.872 -15.573 1.00 70.25 112 SER A O 1
ATOM 954 N N . SER A 1 113 ? 13.648 5.191 -16.863 1.00 59.50 113 SER A N 1
ATOM 955 C CA . SER A 1 113 ? 14.111 4.411 -18.012 1.00 59.50 113 SER A CA 1
ATOM 956 C C . SER A 1 113 ? 15.273 5.115 -18.746 1.00 59.50 113 SER A C 1
ATOM 958 O O . SER A 1 113 ? 15.324 6.348 -18.771 1.00 59.50 113 SER A O 1
ATOM 960 N N . PRO A 1 114 ? 16.190 4.371 -19.400 1.00 57.19 114 PRO A N 1
ATOM 961 C CA . PRO A 1 114 ? 17.190 4.890 -20.331 1.00 57.19 114 PRO A CA 1
ATOM 962 C C . PRO A 1 114 ? 16.597 5.784 -21.422 1.00 57.19 114 PRO A C 1
ATOM 964 O O . PRO A 1 114 ? 17.266 6.707 -21.876 1.00 57.19 114 PRO A O 1
ATOM 967 N N . LEU A 1 115 ? 15.328 5.561 -21.784 1.00 58.38 115 LEU A N 1
ATOM 968 C CA . LEU A 1 115 ? 14.568 6.415 -22.700 1.00 58.38 115 LEU A CA 1
ATOM 969 C C . LEU A 1 115 ? 14.395 7.859 -22.164 1.00 58.38 115 LEU A C 1
ATOM 971 O O . LEU A 1 115 ? 14.258 8.790 -22.949 1.00 58.38 115 LEU A O 1
ATOM 975 N N . MET A 1 116 ? 14.488 8.072 -20.843 1.00 55.88 116 MET A N 1
ATOM 976 C CA . MET A 1 116 ? 14.543 9.388 -20.179 1.00 55.88 116 MET A CA 1
ATOM 977 C C . MET A 1 116 ? 15.954 9.785 -19.709 1.00 55.88 116 MET A C 1
ATOM 979 O O . MET A 1 116 ? 16.084 10.634 -18.831 1.00 55.88 116 MET A O 1
ATOM 983 N N . GLN A 1 117 ? 17.021 9.171 -20.238 1.00 58.19 117 GL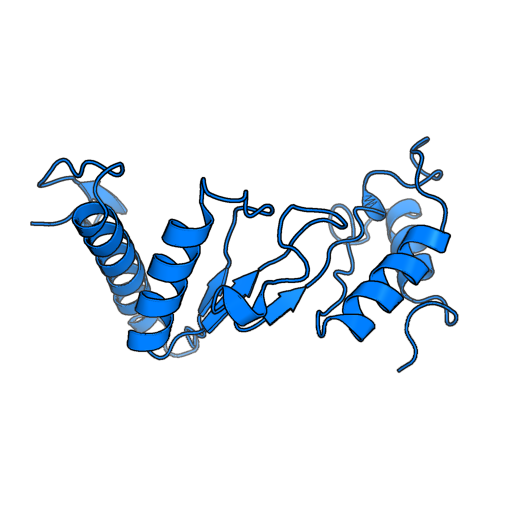N A N 1
ATOM 984 C CA . GLN A 1 117 ? 18.392 9.308 -19.705 1.00 58.19 117 GLN A CA 1
ATOM 985 C C . GLN A 1 117 ? 18.535 8.815 -18.246 1.00 58.19 117 GLN A C 1
ATOM 987 O O . GLN A 1 117 ? 19.479 9.183 -17.545 1.00 58.19 117 GLN A O 1
ATOM 992 N N . GLY A 1 118 ? 17.597 7.984 -17.776 1.00 59.44 118 GLY A N 1
ATOM 993 C CA . GLY A 1 118 ? 17.653 7.319 -16.475 1.00 59.44 118 GLY A CA 1
ATOM 994 C C . GLY A 1 118 ? 18.551 6.076 -16.473 1.00 59.44 118 GLY A C 1
ATOM 995 O O . GLY A 1 118 ? 19.210 5.750 -17.459 1.00 59.44 118 GLY A O 1
ATOM 996 N N . THR A 1 119 ? 18.591 5.363 -15.345 1.00 59.47 119 THR A N 1
ATOM 997 C CA . THR A 1 119 ? 19.555 4.272 -15.091 1.00 59.47 119 THR A CA 1
ATOM 998 C C . THR A 1 119 ? 18.946 2.864 -15.097 1.00 59.47 119 THR A C 1
ATOM 1000 O O . THR A 1 119 ? 19.679 1.888 -14.925 1.00 59.47 119 THR A O 1
ATOM 1003 N N . PHE A 1 120 ? 17.629 2.704 -15.292 1.00 61.19 120 PHE A N 1
ATOM 1004 C CA . PHE A 1 120 ? 16.976 1.391 -15.188 1.00 61.19 120 PHE A CA 1
ATOM 1005 C C . PHE A 1 120 ? 16.846 0.645 -16.516 1.00 61.19 120 PHE A C 1
ATOM 1007 O O . PHE A 1 120 ? 15.925 0.864 -17.292 1.00 61.19 120 PHE A O 1
ATOM 1014 N N . HIS A 1 121 ? 17.715 -0.334 -16.748 1.00 67.69 121 HIS A N 1
ATOM 1015 C CA . HIS A 1 121 ? 17.598 -1.246 -17.891 1.00 67.69 121 HIS A CA 1
ATOM 1016 C C . HIS A 1 121 ? 16.274 -2.037 -17.890 1.00 67.69 121 HIS A C 1
ATOM 1018 O O . HIS A 1 121 ? 15.704 -2.285 -16.829 1.00 67.69 121 HIS A O 1
ATOM 1024 N N . ALA A 1 122 ? 15.832 -2.518 -19.061 1.00 69.12 122 ALA A N 1
ATOM 1025 C CA . ALA A 1 122 ? 14.609 -3.325 -19.223 1.00 69.12 122 ALA A CA 1
ATOM 1026 C C . ALA A 1 122 ? 14.529 -4.538 -18.266 1.00 69.12 122 ALA A C 1
ATOM 1028 O O . ALA A 1 122 ? 13.451 -4.914 -17.814 1.00 69.12 122 ALA A O 1
ATOM 1029 N N . GLY A 1 123 ? 15.679 -5.082 -17.841 1.00 81.44 123 GLY A N 1
ATOM 1030 C CA . GLY A 1 123 ? 15.757 -6.115 -16.799 1.00 81.44 123 GLY A CA 1
ATOM 1031 C C . GLY A 1 123 ? 15.138 -5.725 -15.445 1.00 81.44 123 GLY A C 1
ATOM 1032 O O . GLY A 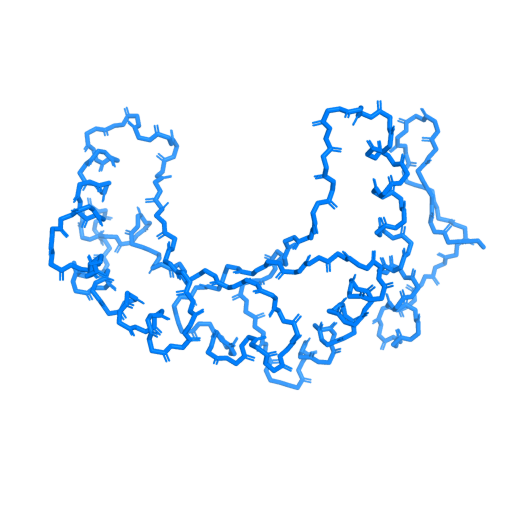1 123 ? 14.873 -6.608 -14.628 1.00 81.44 123 GLY A O 1
ATOM 1033 N N . ARG A 1 124 ? 14.863 -4.437 -15.197 1.00 86.12 124 ARG A N 1
ATOM 1034 C CA . ARG A 1 124 ? 14.095 -3.953 -14.042 1.00 86.12 124 ARG A CA 1
ATOM 1035 C C . ARG A 1 124 ? 12.679 -4.525 -14.035 1.00 86.12 124 ARG A C 1
ATOM 1037 O O . ARG A 1 124 ? 12.279 -5.042 -13.000 1.00 86.12 124 ARG A O 1
ATOM 1044 N N . LEU A 1 125 ? 11.977 -4.505 -15.171 1.00 88.62 125 LEU A N 1
ATOM 1045 C CA . LEU A 1 125 ? 10.616 -5.044 -15.291 1.00 88.62 125 LEU A CA 1
ATOM 1046 C C . LEU A 1 125 ? 10.596 -6.544 -14.977 1.00 88.62 125 LEU A C 1
ATOM 1048 O O . LEU A 1 125 ? 9.850 -6.982 -14.104 1.00 88.62 125 LEU A O 1
ATOM 1052 N N . HIS A 1 126 ? 11.517 -7.304 -15.581 1.00 87.44 126 HIS A N 1
ATOM 1053 C CA . HIS A 1 126 ? 11.710 -8.729 -15.289 1.00 87.44 126 HIS A CA 1
ATOM 1054 C C . HIS A 1 126 ? 11.956 -9.006 -13.803 1.00 87.44 126 HIS A C 1
ATOM 1056 O O . HIS A 1 126 ? 11.386 -9.918 -13.207 1.00 87.44 126 HIS A O 1
ATOM 1062 N N . SER A 1 127 ? 12.856 -8.227 -13.198 1.00 89.88 127 SER A N 1
ATOM 1063 C CA . SER A 1 127 ? 13.262 -8.423 -11.809 1.00 89.88 127 SER A CA 1
ATOM 1064 C C . SER A 1 127 ? 12.110 -8.106 -10.862 1.00 89.88 127 SER A C 1
ATOM 1066 O O . SER A 1 127 ? 11.857 -8.879 -9.941 1.00 89.88 127 SER A O 1
ATOM 1068 N N . THR A 1 128 ? 11.381 -7.015 -11.107 1.00 92.12 128 THR A N 1
ATOM 1069 C CA . THR A 1 128 ? 10.193 -6.649 -10.331 1.00 92.12 128 THR A CA 1
ATOM 1070 C C . THR A 1 128 ? 9.109 -7.717 -10.456 1.00 92.12 128 THR A C 1
ATOM 1072 O O . THR A 1 128 ? 8.576 -8.131 -9.431 1.00 92.12 128 THR A O 1
ATOM 1075 N N . ALA A 1 129 ? 8.853 -8.252 -11.653 1.00 91.69 129 ALA A N 1
ATOM 1076 C CA . ALA A 1 129 ? 7.890 -9.335 -11.846 1.00 91.69 129 ALA A CA 1
ATOM 1077 C C . ALA A 1 129 ? 8.285 -10.625 -11.109 1.00 91.69 129 ALA A C 1
ATOM 1079 O O . ALA A 1 129 ? 7.465 -11.204 -10.397 1.00 91.69 129 ALA A O 1
ATOM 1080 N N . LYS A 1 130 ? 9.559 -11.035 -11.172 1.00 92.75 130 LYS A N 1
ATOM 1081 C CA . LYS A 1 130 ? 10.066 -12.188 -10.406 1.00 92.75 130 LYS A CA 1
ATOM 1082 C C . LYS A 1 130 ? 9.946 -11.994 -8.895 1.00 92.75 130 LYS A C 1
ATOM 1084 O O . LYS A 1 130 ? 9.622 -12.936 -8.174 1.00 92.75 130 LYS A O 1
ATOM 1089 N N . LEU A 1 131 ? 10.219 -10.788 -8.398 1.00 94.81 131 LEU A N 1
ATOM 1090 C CA . LEU A 1 131 ? 10.052 -10.455 -6.983 1.00 94.81 131 LEU A CA 1
ATOM 1091 C C . LEU A 1 131 ? 8.575 -10.469 -6.579 1.00 94.81 131 LEU A C 1
ATOM 1093 O O . LEU A 1 131 ? 8.236 -11.061 -5.556 1.00 94.81 131 LEU A O 1
ATOM 1097 N N . ALA A 1 132 ? 7.704 -9.878 -7.393 1.00 95.38 132 ALA A N 1
ATOM 1098 C CA . ALA A 1 132 ? 6.269 -9.866 -7.163 1.00 95.38 132 ALA A CA 1
ATOM 1099 C C . ALA A 1 132 ? 5.710 -11.295 -7.108 1.00 95.38 132 ALA A C 1
ATOM 1101 O O . ALA A 1 132 ? 5.109 -11.671 -6.105 1.00 95.38 132 ALA A O 1
ATOM 1102 N N . GLN A 1 133 ? 6.045 -12.139 -8.089 1.00 95.06 133 GLN A N 1
ATOM 1103 C CA . GLN A 1 133 ? 5.678 -13.557 -8.099 1.00 95.06 133 GLN A CA 1
ATOM 1104 C C . GLN A 1 133 ? 6.187 -14.289 -6.846 1.00 95.06 133 GLN A C 1
ATOM 1106 O O . GLN A 1 133 ? 5.427 -14.998 -6.189 1.00 95.06 133 GLN A O 1
ATOM 1111 N N . LYS A 1 134 ? 7.459 -14.095 -6.473 1.00 96.25 134 LYS A N 1
ATOM 1112 C CA . LYS A 1 134 ? 8.076 -14.769 -5.320 1.00 96.25 134 LYS A CA 1
ATOM 1113 C C . LYS A 1 134 ? 7.409 -14.424 -3.983 1.00 96.25 134 LYS A C 1
ATOM 1115 O O . LYS A 1 134 ? 7.352 -15.284 -3.106 1.00 96.25 134 LYS A O 1
ATOM 1120 N N . TYR A 1 135 ? 6.963 -13.182 -3.803 1.00 97.06 135 TYR A N 1
ATOM 1121 C CA . TYR A 1 135 ? 6.420 -12.683 -2.532 1.00 97.06 135 TYR A CA 1
ATOM 1122 C C . TYR A 1 135 ? 4.901 -12.438 -2.563 1.00 97.06 135 TYR A C 1
ATOM 1124 O O . TYR A 1 135 ? 4.354 -11.870 -1.617 1.00 97.06 135 TYR A O 1
ATOM 1132 N N . GLY A 1 136 ? 4.221 -12.867 -3.631 1.00 96.62 136 GLY A N 1
ATOM 1133 C CA . GLY A 1 136 ? 2.766 -12.789 -3.773 1.00 96.62 136 GLY A CA 1
ATOM 1134 C C . GLY A 1 136 ? 2.209 -11.384 -4.024 1.00 96.62 136 GLY A C 1
ATOM 1135 O O . GLY A 1 136 ? 1.078 -11.117 -3.633 1.00 96.62 136 GLY A O 1
ATOM 1136 N N . LEU A 1 137 ? 2.982 -10.483 -4.637 1.00 97.62 137 LEU A N 1
ATOM 1137 C CA . LEU A 1 137 ? 2.523 -9.147 -5.031 1.00 97.62 137 LEU A CA 1
ATOM 1138 C C . LEU A 1 137 ? 2.044 -9.136 -6.489 1.00 97.62 137 LEU A C 1
ATOM 1140 O O . LEU A 1 137 ? 2.438 -9.980 -7.294 1.00 97.62 137 LEU A O 1
ATOM 1144 N N . GLY A 1 138 ? 1.250 -8.126 -6.842 1.00 96.50 138 GLY A N 1
ATOM 1145 C CA . GLY A 1 138 ? 1.079 -7.700 -8.233 1.00 96.50 138 GLY A CA 1
ATOM 1146 C C . GLY A 1 138 ? 2.268 -6.870 -8.732 1.00 96.50 138 GLY A C 1
ATOM 1147 O O . GLY A 1 138 ? 3.163 -6.523 -7.960 1.00 96.50 138 GLY A O 1
ATOM 1148 N N . VAL A 1 139 ? 2.250 -6.506 -10.013 1.00 94.75 139 VAL A N 1
ATOM 1149 C CA . VAL A 1 139 ? 3.186 -5.546 -10.624 1.00 94.75 139 VAL A CA 1
ATOM 1150 C C . VAL A 1 139 ? 2.390 -4.339 -11.097 1.00 94.75 139 VAL A C 1
ATOM 1152 O O . VAL A 1 139 ? 1.354 -4.510 -11.742 1.00 94.75 139 VAL A O 1
ATOM 1155 N N . GLU A 1 140 ? 2.847 -3.131 -10.776 1.00 93.94 140 GLU A N 1
ATOM 1156 C CA . GLU A 1 140 ? 2.218 -1.918 -11.299 1.00 93.94 140 GLU A CA 1
ATOM 1157 C C . GLU A 1 140 ? 2.683 -1.660 -12.733 1.00 93.94 140 GLU A C 1
ATOM 1159 O O . GLU A 1 140 ? 3.878 -1.728 -13.026 1.00 93.94 140 GLU A O 1
ATOM 1164 N N . ILE A 1 141 ? 1.736 -1.340 -13.616 1.00 91.62 141 ILE A N 1
ATOM 1165 C CA . ILE A 1 141 ? 2.028 -0.799 -14.942 1.00 91.62 141 ILE A CA 1
ATOM 1166 C C . ILE A 1 141 ? 1.988 0.721 -14.828 1.00 91.62 141 ILE A C 1
ATOM 1168 O O . ILE A 1 141 ? 0.921 1.328 -14.751 1.00 91.62 141 ILE A O 1
ATOM 1172 N N . GLU A 1 142 ? 3.168 1.326 -14.811 1.00 89.12 142 GLU A N 1
ATOM 1173 C CA . GLU A 1 142 ? 3.320 2.774 -14.724 1.00 89.12 142 GLU A CA 1
ATOM 1174 C C . GLU A 1 142 ? 3.297 3.385 -16.128 1.00 89.12 142 GLU A C 1
ATOM 1176 O O . GLU A 1 142 ? 4.054 2.973 -17.010 1.00 89.12 142 GLU A O 1
ATOM 1181 N N . ILE A 1 143 ? 2.465 4.404 -16.331 1.00 83.25 143 ILE A N 1
ATOM 1182 C CA . ILE A 1 143 ? 2.427 5.177 -17.574 1.00 83.25 143 ILE A CA 1
ATOM 1183 C C . ILE A 1 143 ? 2.314 6.653 -17.210 1.00 83.25 143 ILE A C 1
ATOM 1185 O O . ILE A 1 143 ? 1.454 7.039 -16.414 1.00 83.25 143 ILE A O 1
ATOM 1189 N N . ASN A 1 144 ? 3.154 7.496 -17.805 1.00 74.25 144 ASN A N 1
ATOM 1190 C CA . ASN A 1 144 ? 3.057 8.932 -17.596 1.00 74.25 144 ASN A CA 1
ATOM 1191 C C . ASN A 1 144 ? 1.825 9.485 -18.334 1.00 74.25 144 ASN A C 1
ATOM 1193 O O . ASN A 1 144 ? 1.540 9.095 -19.464 1.00 74.25 144 ASN A O 1
ATOM 1197 N N . GLN A 1 145 ? 1.065 10.358 -17.668 1.00 71.31 145 GLN A N 1
ATOM 1198 C CA . GLN A 1 145 ? -0.075 11.114 -18.215 1.00 71.31 145 GLN A CA 1
ATOM 1199 C C . GLN A 1 145 ? -1.006 10.363 -19.200 1.00 71.31 145 GLN A C 1
ATOM 1201 O O . GLN A 1 145 ? -1.565 10.992 -20.091 1.00 71.31 145 GLN A O 1
ATOM 1206 N N . GLY A 1 146 ? -1.227 9.051 -19.048 1.00 67.81 146 GLY A N 1
ATOM 1207 C CA . GLY A 1 146 ? -2.243 8.307 -19.805 1.00 67.81 146 GLY A CA 1
ATOM 1208 C C . GLY A 1 146 ? -1.885 7.891 -21.238 1.00 67.81 146 GLY A C 1
ATOM 1209 O O . GLY A 1 146 ? -2.782 7.851 -22.073 1.00 67.81 146 GLY A O 1
ATOM 1210 N N . ALA A 1 147 ? -0.626 7.541 -21.524 1.00 73.56 147 ALA A N 1
ATOM 1211 C CA . ALA A 1 147 ? -0.210 6.986 -22.825 1.00 73.56 147 ALA A CA 1
ATOM 1212 C C . ALA A 1 147 ? -0.351 7.953 -24.019 1.00 73.56 147 ALA A C 1
ATOM 1214 O O . ALA A 1 147 ? -0.702 7.544 -25.123 1.00 73.56 147 ALA A O 1
ATOM 1215 N N . ASN A 1 148 ? -0.099 9.245 -23.802 1.00 81.50 148 ASN A N 1
ATOM 1216 C CA . ASN A 1 148 ? -0.409 10.292 -24.783 1.00 81.50 148 ASN A CA 1
ATOM 1217 C C . ASN A 1 148 ? 0.758 10.656 -25.714 1.00 81.50 148 ASN A C 1
ATOM 1219 O O . ASN A 1 148 ? 0.597 11.489 -26.607 1.00 81.50 148 ASN A O 1
ATOM 1223 N N . THR A 1 149 ? 1.930 10.054 -25.518 1.00 85.06 149 THR A N 1
ATOM 1224 C CA . THR A 1 149 ? 3.120 10.285 -26.342 1.00 85.06 149 THR A CA 1
ATOM 1225 C C . THR A 1 149 ? 3.672 8.975 -26.899 1.00 85.06 149 THR A C 1
ATOM 1227 O O . THR A 1 149 ? 3.414 7.903 -26.354 1.00 85.06 149 THR A O 1
ATOM 1230 N N . GLU A 1 150 ? 4.472 9.051 -27.967 1.00 85.69 150 GLU A N 1
ATOM 1231 C CA . GLU A 1 150 ? 5.201 7.883 -28.493 1.00 85.69 150 GLU A CA 1
ATOM 1232 C C . GLU A 1 150 ? 6.071 7.229 -27.410 1.00 85.69 150 GLU A C 1
ATOM 1234 O O . GLU A 1 150 ? 6.116 6.006 -27.317 1.00 85.69 150 GLU A O 1
ATOM 1239 N N . TYR A 1 151 ? 6.667 8.044 -26.532 1.00 82.31 151 TYR A N 1
ATOM 1240 C CA . TYR A 1 151 ? 7.406 7.575 -25.362 1.00 82.31 151 TYR A CA 1
ATOM 1241 C C . TYR A 1 151 ? 6.528 6.734 -24.425 1.00 82.31 151 TYR A C 1
ATOM 1243 O O . TYR A 1 151 ? 6.911 5.634 -24.037 1.00 82.31 151 TYR A O 1
ATOM 1251 N N . ASP A 1 152 ? 5.335 7.215 -24.071 1.00 83.31 152 ASP A N 1
ATOM 1252 C CA . ASP A 1 152 ? 4.463 6.488 -23.145 1.00 83.31 152 ASP A CA 1
ATOM 1253 C C . ASP A 1 152 ? 3.948 5.175 -23.751 1.00 83.31 152 ASP A C 1
ATOM 1255 O O . ASP A 1 152 ? 3.788 4.177 -23.044 1.00 83.31 152 ASP A O 1
ATOM 1259 N N . ILE A 1 153 ? 3.713 5.168 -25.067 1.00 86.44 153 ILE A N 1
ATOM 1260 C CA . ILE A 1 153 ? 3.351 3.964 -25.820 1.00 86.44 153 ILE A CA 1
ATOM 1261 C C . ILE A 1 153 ? 4.511 2.963 -25.800 1.00 86.44 153 ILE A C 1
ATOM 1263 O O . ILE A 1 153 ? 4.278 1.782 -25.551 1.00 86.44 153 ILE A O 1
ATOM 1267 N N . GLU A 1 154 ? 5.751 3.412 -26.005 1.00 85.25 154 GLU A N 1
ATOM 1268 C CA . GLU A 1 154 ? 6.940 2.555 -25.938 1.00 85.25 154 GLU A CA 1
ATOM 1269 C C . GLU A 1 154 ? 7.143 1.975 -24.528 1.00 85.25 154 GLU A C 1
ATOM 1271 O O . GLU A 1 154 ? 7.409 0.782 -24.372 1.00 85.25 154 GLU A O 1
ATOM 1276 N N . ILE A 1 155 ? 6.941 2.776 -23.476 1.00 85.12 155 ILE A N 1
ATOM 1277 C CA . ILE A 1 155 ? 6.974 2.292 -22.088 1.00 85.12 155 ILE A CA 1
ATOM 1278 C C . ILE A 1 155 ? 5.920 1.208 -21.863 1.00 85.12 155 ILE A C 1
ATOM 1280 O O . ILE A 1 155 ? 6.250 0.141 -21.342 1.00 85.12 155 ILE A O 1
ATOM 1284 N N . LEU A 1 156 ? 4.675 1.437 -22.285 1.00 87.06 156 LEU A N 1
ATOM 1285 C CA . LEU A 1 156 ? 3.616 0.436 -22.172 1.00 87.06 156 LEU A CA 1
ATOM 1286 C C . LEU A 1 156 ? 3.957 -0.845 -22.948 1.00 87.06 156 LEU A C 1
ATOM 1288 O O . LEU A 1 156 ? 3.762 -1.945 -22.437 1.00 87.06 156 LEU A O 1
ATOM 1292 N N . GLN A 1 157 ? 4.505 -0.728 -24.157 1.00 86.56 157 GLN A N 1
ATOM 1293 C CA . GLN A 1 157 ? 4.946 -1.884 -24.941 1.00 86.56 157 GLN A CA 1
ATOM 1294 C C . GLN A 1 157 ? 6.030 -2.686 -24.215 1.00 86.56 157 GLN A C 1
ATOM 1296 O O . GLN A 1 157 ? 5.967 -3.913 -24.213 1.00 86.56 157 GLN A O 1
ATOM 1301 N N . ASN A 1 158 ? 6.966 -2.023 -23.530 1.00 85.75 158 ASN A N 1
ATOM 1302 C CA . ASN A 1 158 ? 7.981 -2.698 -22.720 1.00 85.75 158 ASN A CA 1
ATOM 1303 C C . ASN A 1 158 ? 7.373 -3.472 -21.538 1.00 85.75 158 ASN A C 1
ATOM 1305 O O . ASN A 1 158 ? 7.832 -4.571 -21.234 1.00 85.75 158 ASN A O 1
ATOM 1309 N N . TYR A 1 159 ? 6.320 -2.943 -20.905 1.00 87.06 159 TYR A N 1
ATOM 1310 C CA . TYR A 1 159 ? 5.558 -3.660 -19.873 1.00 87.06 159 TYR A CA 1
ATOM 1311 C C . TYR A 1 159 ? 4.836 -4.905 -20.409 1.00 87.06 159 TYR A C 1
ATOM 1313 O O . TYR A 1 159 ? 4.682 -5.881 -19.677 1.00 87.06 159 TYR A O 1
ATOM 1321 N N . LEU A 1 160 ? 4.388 -4.870 -21.667 1.00 85.75 160 LEU A N 1
ATOM 1322 C CA . LEU A 1 160 ? 3.612 -5.940 -22.303 1.00 85.75 160 LEU A CA 1
ATOM 1323 C C . LEU A 1 160 ? 4.465 -6.942 -23.101 1.00 85.75 160 LEU A C 1
ATOM 1325 O O . LEU A 1 160 ? 3.941 -7.961 -23.554 1.00 85.75 160 LEU A O 1
ATOM 1329 N N . ALA A 1 161 ? 5.755 -6.667 -23.303 1.00 83.00 161 ALA A N 1
ATOM 1330 C CA . ALA A 1 161 ? 6.655 -7.551 -24.032 1.00 83.00 161 ALA A CA 1
ATOM 1331 C C . ALA A 1 161 ? 6.797 -8.908 -23.310 1.00 83.00 161 ALA A C 1
ATOM 1333 O O . ALA A 1 161 ? 7.014 -8.968 -22.099 1.00 83.00 161 ALA A O 1
ATOM 1334 N N . GLN A 1 162 ? 6.667 -10.001 -24.071 1.00 55.09 162 GLN A N 1
ATOM 1335 C CA . GLN A 1 162 ? 6.358 -11.364 -23.598 1.00 55.09 162 GLN A CA 1
ATOM 1336 C C . GLN A 1 162 ? 7.431 -12.089 -22.753 1.00 55.09 162 GLN A C 1
ATOM 1338 O O . GLN A 1 162 ? 7.255 -13.264 -22.461 1.00 55.09 162 GLN A O 1
ATOM 1343 N N . ASP A 1 163 ? 8.481 -11.420 -22.275 1.00 58.75 163 ASP A N 1
ATOM 1344 C CA . ASP A 1 163 ? 9.566 -12.064 -21.507 1.00 58.75 163 ASP A CA 1
ATOM 1345 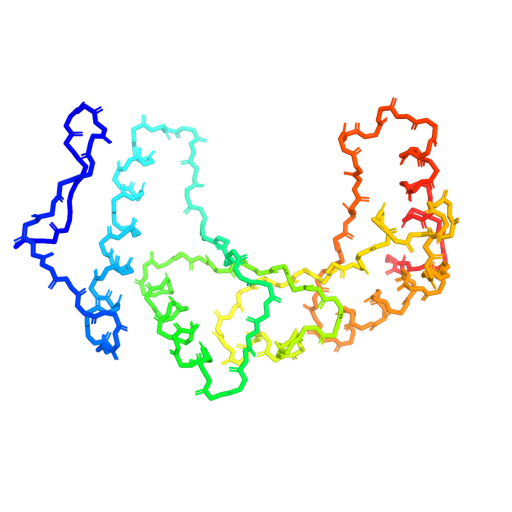C C . ASP A 1 163 ? 9.605 -11.668 -20.014 1.00 58.75 163 ASP A C 1
ATOM 1347 O O . ASP A 1 163 ? 10.562 -11.976 -19.287 1.00 58.75 163 ASP A O 1
ATOM 1351 N N . TYR A 1 164 ? 8.589 -10.945 -19.527 1.00 54.31 164 TYR A N 1
ATOM 1352 C CA . TYR A 1 164 ? 8.605 -10.363 -18.177 1.00 54.31 164 TYR A CA 1
ATOM 1353 C C . TYR A 1 164 ? 7.469 -10.804 -17.257 1.00 54.31 164 TYR A C 1
ATOM 1355 O O . TYR A 1 164 ? 7.671 -10.812 -16.045 1.00 54.31 164 TYR A O 1
ATOM 1363 N N . ILE A 1 165 ? 6.316 -11.197 -17.794 1.00 51.19 165 ILE A N 1
ATOM 1364 C CA . ILE A 1 165 ? 5.144 -11.609 -17.017 1.00 51.19 165 ILE A CA 1
ATOM 1365 C C . ILE A 1 165 ? 4.687 -12.951 -17.587 1.00 51.19 165 ILE A C 1
ATOM 1367 O O . ILE A 1 165 ? 4.001 -12.987 -18.604 1.00 51.19 165 ILE A O 1
ATOM 1371 N N . ASP A 1 166 ? 5.105 -14.052 -16.961 1.00 45.69 166 ASP A N 1
ATOM 1372 C CA . ASP A 1 166 ? 4.550 -15.367 -17.282 1.00 45.69 166 ASP A CA 1
ATOM 1373 C C . ASP A 1 166 ? 3.086 -15.382 -16.808 1.00 45.69 166 ASP A C 1
ATOM 1375 O O . ASP A 1 166 ? 2.825 -15.292 -15.603 1.00 45.69 166 ASP A O 1
ATOM 1379 N N . VAL A 1 167 ? 2.151 -15.409 -17.764 1.00 47.12 167 VAL A N 1
ATOM 1380 C CA . VAL A 1 167 ? 0.693 -15.475 -17.539 1.00 47.12 167 VAL A CA 1
ATOM 1381 C C . VAL A 1 167 ? 0.257 -16.908 -17.261 1.00 47.12 167 VAL A C 1
ATOM 1383 O O . VAL A 1 167 ? 0.701 -17.810 -18.008 1.00 47.12 167 VAL A O 1
#

Radius of gyration: 19.31 Å; chains: 1; bounding box: 46×38×50 Å

Sequence (167 aa):
MLPYIDSTGQQNFSLTLNLSIQNHRQQIIQWYIDTIKEKIKQYDMLHFWGLYLMREDINYGINEQIILEISHIIHKKQLRLLWIPYTNAINWNNWINLGIDIAILQPGYAFSSPLMQGTFHAGRLHSTAKLAQKYGLGVEIEINQGANTEYDIEILQNYLAQDYIDV

Foldseek 3Di:
DAWDQDPVRDIDGPDDADCVDLVSLLVNLLVVVVRVVVVCVVPPPDDQAADEDPDQADDPPPCLVVLLSNLVSCVVVVHAYEYEHEDPGHCLLVCVVSNHPAYEYELCCQVAPVVVVHDDDLVSLQVSQVSCVVRVHHYDQDAPPPQPDPSRVVSNVSNVPPPRHDD

pLDDT: mean 86.59, std 12.77, range [45.69, 98.56]

Secondary structure (DSSP, 8-state):
---EE-TTS-EE-SS---TTSHHHHHHHHHHHHHHHHHHHTT-TT----EEEE--S---TTTTHHHHHHHHHHHHHTT-EEEE-PBTT-TTTT-GGGGT-SEEEEB---TTT-GGGT-S--THHHHHHHHHHHHHT-EE----GGGT-SHHHHHHHHHHHSTTS---